Protein AF-A0A178D4A9-F1 (afdb_monomer_lite)

pLDDT: mean 73.68, std 11.96, range [36.56, 93.88]

Sequence (132 aa):
MSLLLDSENRYIPTLLALYQAAHAPGAQDAEALSFWQHLFSKHVFKEEYFICDAEMRPAPGDRRRIDRSVRYLSTGNEIIVLCWHEAKGGSTPSAIMECESQALDACKRAIISHPWQPMIYAFTTTKTSGKA

Organism: NCBI:txid856822

Foldseek 3Di:
DDLQADPVRDGPVVLVVLVCQQPDVPRAVVSVLVNVVCSVVPPVDPDPDKDKDQWDDAAVPDPDIQRIWIFDQDPPQATETAREQEQDDDPDPVSVVVSVVVQVVSQVRCCVRCVSHPDYHYDYDPDRPYDD

Secondary structure (DSSP, 8-state):
--TTB-TTS-B-HHHHHHHHHHTSTT--HHHHHHHHHHHIIIII---SSEEEES-BPPPTT----BS-EEEEB-TT--B-EEEEEEEES-SSHHHHHHHHHHHHHHHHHHHHH-TT-S-EEEEEEEEE----

Structure (mmCIF, N/CA/C/O backbone):
data_AF-A0A178D4A9-F1
#
_entry.id   AF-A0A178D4A9-F1
#
loop_
_atom_site.group_PDB
_atom_site.id
_atom_site.type_symbol
_atom_site.label_atom_id
_atom_site.label_alt_id
_atom_site.label_comp_id
_atom_site.label_asym_id
_atom_site.label_entity_id
_atom_site.label_seq_id
_atom_site.pdbx_PDB_ins_code
_atom_site.Cartn_x
_atom_site.Cartn_y
_atom_site.Cartn_z
_atom_site.occupancy
_atom_site.B_iso_or_equiv
_atom_site.auth_seq_id
_atom_site.auth_comp_id
_atom_site.auth_asym_id
_atom_site.auth_atom_id
_atom_site.pdbx_PDB_model_num
ATOM 1 N N . MET A 1 1 ? 15.760 -2.165 7.600 1.00 54.09 1 MET A N 1
ATOM 2 C CA . MET A 1 1 ? 15.240 -3.544 7.726 1.00 54.09 1 MET A CA 1
ATOM 3 C C . MET A 1 1 ? 14.404 -3.816 6.484 1.00 54.09 1 MET A C 1
ATOM 5 O O . MET A 1 1 ? 13.636 -2.936 6.116 1.00 54.09 1 MET A O 1
ATOM 9 N N . SER A 1 2 ? 14.626 -4.925 5.773 1.00 75.31 2 SER A N 1
ATOM 10 C CA . SER A 1 2 ? 13.850 -5.243 4.563 1.00 75.31 2 SER A CA 1
ATOM 11 C C . SER A 1 2 ? 12.455 -5.722 4.953 1.00 75.31 2 SER A C 1
ATOM 13 O O . SER A 1 2 ? 12.332 -6.529 5.868 1.00 75.31 2 SER A O 1
ATOM 15 N N . LEU A 1 3 ? 11.423 -5.270 4.236 1.00 77.75 3 LEU A N 1
ATOM 16 C CA . LEU A 1 3 ? 10.041 -5.726 4.436 1.00 77.75 3 LEU A CA 1
ATOM 17 C C . LEU A 1 3 ? 9.848 -7.203 4.058 1.00 77.75 3 LEU A C 1
ATOM 19 O O . LEU A 1 3 ? 8.829 -7.783 4.399 1.00 77.75 3 LEU A O 1
ATOM 23 N N . LEU A 1 4 ? 10.822 -7.811 3.370 1.00 85.38 4 LEU A N 1
ATOM 24 C CA . LEU A 1 4 ? 10.788 -9.215 2.953 1.00 85.38 4 LEU A CA 1
ATOM 25 C C . LEU A 1 4 ? 11.261 -10.192 4.038 1.00 85.38 4 LEU A C 1
ATOM 27 O O . LEU A 1 4 ? 11.210 -11.404 3.816 1.00 85.38 4 LEU A O 1
ATOM 31 N N . LEU A 1 5 ? 11.784 -9.680 5.155 1.00 87.38 5 LEU A N 1
ATOM 32 C CA . LEU A 1 5 ? 12.434 -10.478 6.189 1.00 87.38 5 LEU A CA 1
ATOM 33 C C . LEU A 1 5 ? 11.572 -10.560 7.452 1.00 87.38 5 LEU A C 1
ATOM 35 O O . LEU A 1 5 ? 10.910 -9.594 7.825 1.00 87.38 5 LEU A O 1
ATOM 39 N N . ASP A 1 6 ? 11.608 -11.712 8.117 1.00 87.06 6 ASP A N 1
ATOM 40 C CA . ASP A 1 6 ? 11.024 -11.902 9.444 1.00 87.06 6 ASP A CA 1
ATOM 41 C C . ASP A 1 6 ? 11.914 -11.304 10.558 1.00 87.06 6 ASP A C 1
ATOM 43 O O . ASP A 1 6 ? 12.986 -10.738 10.311 1.00 87.06 6 ASP A O 1
ATOM 47 N N . SER A 1 7 ? 11.479 -11.434 11.815 1.00 87.25 7 SER A N 1
ATOM 48 C CA . SER A 1 7 ? 12.240 -10.973 12.987 1.00 87.25 7 SER A CA 1
ATOM 49 C C . SER A 1 7 ? 13.583 -11.688 13.179 1.00 87.25 7 SER A C 1
ATOM 51 O O . SER A 1 7 ? 14.430 -11.193 13.917 1.00 87.25 7 SER A O 1
ATOM 53 N N . GLU A 1 8 ? 13.785 -12.832 12.524 1.00 91.62 8 GLU A N 1
ATOM 54 C CA . GLU A 1 8 ? 15.021 -13.622 12.530 1.00 91.62 8 GLU A CA 1
ATOM 55 C C . GLU A 1 8 ? 1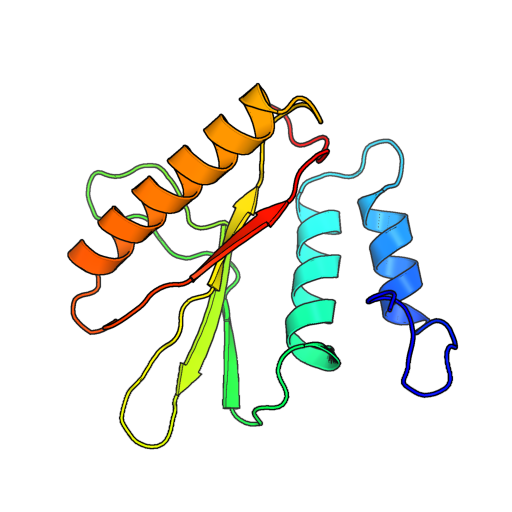5.883 -13.358 11.283 1.00 91.62 8 GLU A C 1
ATOM 57 O O . GLU A 1 8 ? 16.878 -14.045 11.052 1.00 91.62 8 GLU A O 1
ATOM 62 N N . ASN A 1 9 ? 15.537 -12.339 10.487 1.00 89.12 9 ASN A N 1
ATOM 63 C CA . ASN A 1 9 ? 16.257 -11.934 9.283 1.00 89.12 9 ASN A CA 1
ATOM 64 C C . ASN A 1 9 ? 16.247 -12.997 8.162 1.00 89.12 9 ASN A C 1
ATOM 66 O O . ASN A 1 9 ? 17.167 -13.052 7.342 1.00 89.12 9 ASN A O 1
ATOM 70 N N . ARG A 1 10 ? 15.200 -13.831 8.101 1.00 91.38 10 ARG A N 1
ATOM 71 C CA . ARG A 1 10 ? 14.964 -14.814 7.030 1.00 91.38 10 ARG A CA 1
ATOM 72 C C . ARG A 1 10 ? 13.902 -14.318 6.063 1.00 91.38 10 ARG A C 1
ATOM 74 O O . ARG A 1 10 ? 12.958 -13.646 6.467 1.00 91.38 10 ARG A O 1
ATOM 81 N N . TYR A 1 11 ? 14.013 -14.699 4.792 1.00 91.81 11 TYR A N 1
ATOM 82 C CA . TYR A 1 11 ? 12.981 -14.382 3.807 1.00 91.81 11 TYR A CA 1
ATOM 83 C C . TYR A 1 11 ? 11.659 -15.066 4.133 1.00 91.81 11 TYR A C 1
ATOM 85 O O . TYR A 1 11 ? 11.607 -16.280 4.322 1.00 91.81 11 TYR A O 1
ATOM 93 N N . ILE A 1 12 ? 10.586 -14.283 4.105 1.00 92.44 12 ILE A N 1
ATOM 94 C CA . ILE A 1 12 ? 9.219 -14.785 4.184 1.00 92.44 12 ILE A CA 1
ATOM 95 C C . ILE A 1 12 ? 8.869 -15.362 2.801 1.00 92.44 12 ILE A C 1
ATOM 97 O O . ILE A 1 12 ? 8.771 -14.587 1.845 1.00 92.44 12 ILE A O 1
ATOM 101 N N . PRO A 1 13 ? 8.683 -16.691 2.647 1.00 93.19 13 PRO A N 1
ATOM 102 C CA . PRO A 1 13 ? 8.649 -17.328 1.326 1.00 93.19 13 PRO A CA 1
ATOM 103 C C . PRO A 1 13 ? 7.563 -16.774 0.399 1.00 93.19 13 PRO A C 1
ATOM 105 O O . PRO A 1 13 ? 7.841 -16.435 -0.750 1.00 93.19 13 PRO A O 1
ATOM 108 N N . THR A 1 14 ? 6.340 -16.620 0.911 1.00 93.19 14 THR A N 1
ATOM 109 C CA . THR A 1 14 ? 5.208 -16.091 0.138 1.00 93.19 14 THR A CA 1
ATOM 110 C C . THR A 1 14 ? 5.458 -14.656 -0.306 1.00 93.19 14 THR A C 1
ATOM 112 O O . THR A 1 14 ? 5.211 -14.305 -1.457 1.00 93.19 14 THR A O 1
ATOM 115 N N . LEU A 1 15 ? 5.990 -13.825 0.589 1.00 90.56 15 LEU A N 1
ATOM 116 C CA . LEU A 1 15 ? 6.238 -12.420 0.305 1.00 90.56 15 LEU A CA 1
ATOM 117 C C . LEU A 1 15 ? 7.374 -12.241 -0.709 1.00 90.56 15 LEU A C 1
ATOM 119 O O . LEU A 1 15 ? 7.268 -11.402 -1.601 1.00 90.56 15 LEU A O 1
ATOM 123 N N . LEU A 1 16 ? 8.420 -13.067 -0.621 1.00 92.31 16 LEU A N 1
ATOM 124 C CA . LEU A 1 16 ? 9.496 -13.103 -1.609 1.00 92.31 16 LEU A CA 1
ATOM 125 C C . LEU A 1 16 ? 8.980 -13.531 -2.990 1.00 92.31 16 LEU A C 1
ATOM 127 O O . LEU A 1 16 ? 9.316 -12.890 -3.983 1.00 92.31 16 LEU A O 1
ATOM 131 N N . ALA A 1 17 ? 8.144 -14.569 -3.059 1.00 93.88 17 ALA A N 1
ATOM 132 C CA . ALA A 1 17 ? 7.565 -15.037 -4.318 1.00 93.88 17 ALA A CA 1
ATOM 133 C C . ALA A 1 17 ? 6.673 -13.967 -4.974 1.00 93.88 17 ALA A C 1
ATOM 135 O O . ALA A 1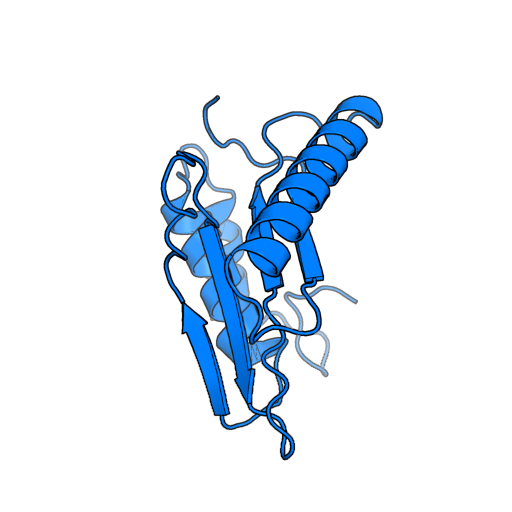 17 ? 6.789 -13.710 -6.172 1.00 93.88 17 ALA A O 1
ATOM 136 N N . LEU A 1 18 ? 5.831 -13.292 -4.185 1.00 90.62 18 LEU A N 1
ATOM 137 C CA . LEU A 1 18 ? 4.998 -12.188 -4.671 1.00 90.62 18 LEU A CA 1
ATOM 138 C C . LEU A 1 18 ? 5.840 -10.988 -5.118 1.00 90.62 18 LEU A C 1
ATOM 140 O O . LEU A 1 18 ? 5.548 -10.387 -6.148 1.00 90.62 18 LEU A O 1
ATOM 144 N N . TYR A 1 19 ? 6.908 -10.667 -4.384 1.00 88.50 19 TYR A N 1
ATOM 145 C CA . TYR A 1 19 ? 7.845 -9.616 -4.772 1.00 88.50 19 TYR A CA 1
ATOM 146 C C . TYR A 1 19 ? 8.500 -9.923 -6.124 1.00 88.50 19 TYR A C 1
ATOM 148 O O . TYR A 1 19 ? 8.536 -9.062 -7.000 1.00 88.50 19 TYR A O 1
ATOM 156 N N . GLN A 1 20 ? 8.975 -11.156 -6.317 1.00 90.44 20 GLN A N 1
ATOM 157 C CA . GLN A 1 20 ? 9.565 -11.602 -7.580 1.00 90.44 20 GLN A CA 1
ATOM 158 C C . GLN A 1 20 ? 8.558 -11.546 -8.733 1.00 90.44 20 GLN A C 1
ATOM 160 O O . GLN A 1 20 ? 8.908 -11.062 -9.806 1.00 90.44 20 GLN A O 1
ATOM 165 N N . ALA A 1 21 ? 7.313 -11.978 -8.509 1.00 87.88 21 ALA A N 1
ATOM 166 C CA . ALA A 1 21 ? 6.249 -11.902 -9.509 1.00 87.88 21 ALA A CA 1
ATOM 167 C C . ALA A 1 21 ? 5.940 -10.450 -9.912 1.00 87.88 21 ALA A C 1
ATOM 169 O O . ALA A 1 21 ? 5.873 -10.150 -11.100 1.00 87.88 21 ALA A O 1
ATOM 170 N N . ALA A 1 22 ? 5.840 -9.537 -8.941 1.00 84.62 22 ALA A N 1
ATOM 171 C CA . ALA A 1 22 ? 5.586 -8.115 -9.186 1.00 84.62 22 ALA A CA 1
ATOM 172 C C . ALA A 1 22 ? 6.713 -7.404 -9.960 1.00 84.62 22 ALA A C 1
ATOM 174 O O . ALA A 1 22 ? 6.467 -6.382 -10.591 1.00 84.62 22 ALA A O 1
ATOM 175 N N . HIS A 1 23 ? 7.940 -7.934 -9.921 1.00 82.44 23 HIS A N 1
ATOM 176 C CA . HIS A 1 23 ? 9.101 -7.383 -10.633 1.00 82.44 23 HIS A CA 1
ATOM 177 C C . HIS A 1 23 ? 9.489 -8.204 -11.873 1.00 82.44 23 HIS A C 1
ATOM 179 O O . HIS A 1 23 ? 10.522 -7.938 -12.493 1.00 82.44 23 HIS A O 1
ATOM 185 N N . ALA A 1 24 ? 8.697 -9.216 -12.238 1.00 84.12 24 ALA A N 1
ATOM 186 C CA . ALA A 1 24 ? 8.971 -10.039 -13.404 1.00 84.12 24 ALA A CA 1
ATOM 187 C C . ALA A 1 24 ? 8.785 -9.228 -14.703 1.00 84.12 24 ALA A C 1
ATOM 189 O O . ALA A 1 24 ? 7.914 -8.355 -14.777 1.00 84.12 24 ALA A O 1
ATOM 190 N N . PRO A 1 25 ? 9.557 -9.512 -15.768 1.00 80.06 25 PRO A N 1
ATOM 191 C CA . PRO A 1 25 ? 9.329 -8.893 -17.069 1.00 80.06 25 PRO A CA 1
ATOM 192 C C . PRO A 1 25 ? 7.890 -9.120 -17.549 1.00 80.06 25 PRO A C 1
ATOM 194 O O . PRO A 1 25 ? 7.439 -10.258 -17.658 1.00 80.06 25 PRO A O 1
ATOM 197 N N . GLY A 1 26 ? 7.176 -8.035 -17.852 1.00 78.44 26 GLY A N 1
ATOM 198 C CA . GLY A 1 26 ? 5.782 -8.092 -18.301 1.00 78.44 26 GLY A CA 1
ATOM 199 C C . GLY A 1 26 ? 4.738 -8.161 -17.184 1.00 78.44 26 GLY A C 1
ATOM 200 O O . GLY A 1 26 ? 3.551 -8.201 -17.512 1.00 78.44 26 GLY A O 1
ATOM 201 N N . ALA A 1 27 ? 5.144 -8.119 -15.908 1.00 75.19 27 ALA A N 1
ATOM 202 C CA . ALA A 1 27 ? 4.221 -7.968 -14.786 1.00 75.19 27 ALA A CA 1
ATOM 203 C C . ALA A 1 27 ? 3.296 -6.759 -14.999 1.00 75.19 27 ALA A C 1
ATOM 205 O O . ALA A 1 27 ? 3.715 -5.714 -15.511 1.00 75.19 27 ALA A O 1
ATOM 206 N N . GLN A 1 28 ? 2.025 -6.936 -14.658 1.00 76.81 28 GLN A N 1
ATOM 207 C CA . GLN A 1 28 ?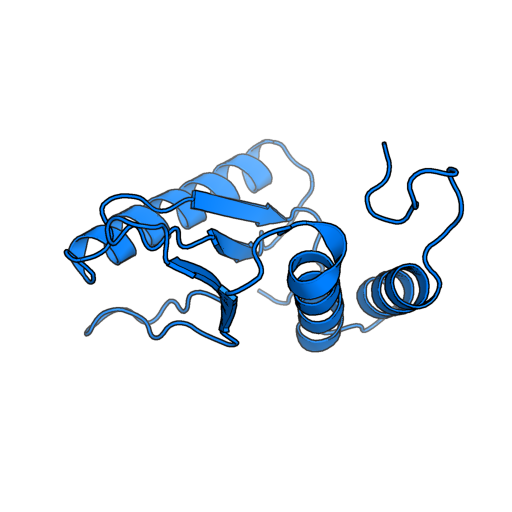 0.998 -5.908 -14.718 1.00 76.81 28 GLN A CA 1
ATOM 208 C C . GLN A 1 28 ? 0.642 -5.474 -13.289 1.00 76.81 28 GLN A C 1
ATOM 210 O O . GLN A 1 28 ? 1.192 -5.953 -12.292 1.00 76.81 28 GLN A O 1
ATOM 215 N N . ASP A 1 29 ? -0.311 -4.555 -13.181 1.00 73.62 29 ASP A N 1
ATOM 216 C CA . ASP A 1 29 ? -0.716 -3.976 -11.901 1.00 73.62 29 ASP A CA 1
ATOM 217 C C . ASP A 1 29 ? -1.220 -5.054 -10.918 1.00 73.62 29 ASP A C 1
ATOM 219 O O . ASP A 1 29 ? -1.018 -4.950 -9.710 1.00 73.62 29 ASP A O 1
ATOM 223 N N . ALA A 1 30 ? -1.822 -6.141 -11.417 1.00 79.06 30 ALA A N 1
ATOM 224 C CA . ALA A 1 30 ? -2.363 -7.229 -10.600 1.00 79.06 30 ALA A CA 1
ATOM 225 C C . ALA A 1 30 ? -1.301 -7.941 -9.739 1.00 79.06 30 ALA A C 1
ATOM 227 O O . ALA A 1 30 ? -1.570 -8.285 -8.580 1.00 79.06 30 ALA A O 1
ATOM 228 N N . GLU A 1 31 ? -0.096 -8.152 -10.270 1.00 82.56 31 GLU A N 1
ATOM 229 C CA . GLU A 1 31 ? 1.005 -8.776 -9.538 1.00 82.56 31 GLU A CA 1
ATOM 230 C C . GLU A 1 31 ? 1.515 -7.856 -8.418 1.00 82.56 31 GLU A C 1
ATOM 232 O O . GLU A 1 31 ? 1.676 -8.299 -7.276 1.00 82.56 31 GLU A O 1
ATOM 237 N N . ALA A 1 32 ? 1.686 -6.562 -8.709 1.00 79.00 32 ALA A N 1
ATOM 238 C CA . ALA A 1 32 ? 2.059 -5.560 -7.710 1.00 79.00 32 ALA A CA 1
ATOM 239 C C . ALA A 1 32 ? 0.994 -5.441 -6.608 1.00 79.00 32 ALA A C 1
ATOM 241 O O . ALA A 1 32 ? 1.310 -5.451 -5.416 1.00 79.00 32 ALA A O 1
ATOM 242 N N . LEU A 1 33 ? -0.281 -5.416 -6.996 1.00 78.81 33 LEU A N 1
ATOM 243 C CA . LEU A 1 33 ? -1.415 -5.381 -6.077 1.00 78.81 33 LEU A CA 1
ATOM 244 C C . LEU A 1 33 ? -1.460 -6.601 -5.152 1.00 78.81 33 LEU A C 1
ATOM 246 O O . LEU A 1 33 ? -1.756 -6.460 -3.965 1.00 78.81 33 LEU A O 1
ATOM 250 N N . SER A 1 34 ? -1.151 -7.790 -5.671 1.00 84.44 34 SER A N 1
ATOM 251 C CA . SER A 1 34 ? -1.115 -9.025 -4.878 1.00 84.44 34 SER A CA 1
ATOM 252 C C . SER A 1 34 ? -0.011 -8.986 -3.819 1.00 84.44 34 SER A C 1
ATOM 254 O O . SER A 1 34 ? -0.243 -9.375 -2.671 1.00 84.44 34 SER A O 1
ATOM 256 N N . PHE A 1 35 ? 1.166 -8.462 -4.177 1.00 85.81 35 PHE A N 1
ATOM 257 C CA . PHE A 1 35 ? 2.263 -8.242 -3.235 1.00 85.81 35 PHE A CA 1
ATOM 258 C C . PHE A 1 35 ? 1.862 -7.288 -2.102 1.00 85.81 35 PHE A C 1
ATOM 260 O O . PHE A 1 35 ? 1.966 -7.657 -0.929 1.00 85.81 35 PHE A O 1
ATOM 267 N N . 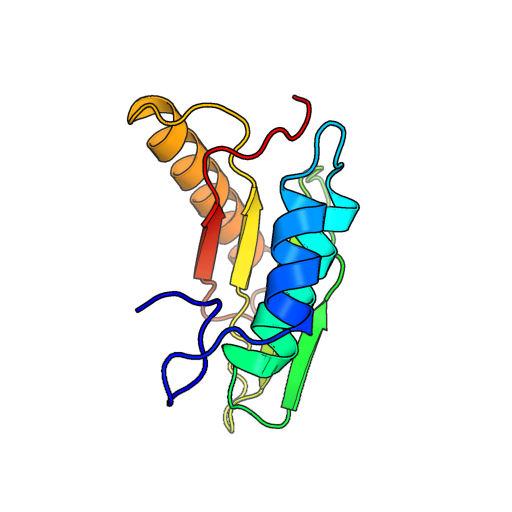TRP A 1 36 ? 1.349 -6.098 -2.434 1.00 81.31 36 TRP A N 1
ATOM 268 C CA . TRP A 1 36 ? 0.963 -5.099 -1.432 1.00 81.31 36 TRP A CA 1
ATOM 269 C C . TRP A 1 36 ? -0.174 -5.583 -0.532 1.00 81.31 36 TRP A C 1
ATOM 271 O O . TRP A 1 36 ? -0.103 -5.420 0.686 1.00 81.31 36 TRP A O 1
ATOM 281 N N . GLN A 1 37 ? -1.180 -6.252 -1.101 1.00 82.44 37 GLN A N 1
ATOM 282 C CA . GLN A 1 37 ? -2.277 -6.844 -0.336 1.00 82.44 37 GLN A CA 1
ATOM 283 C C . GLN A 1 37 ? -1.757 -7.828 0.717 1.00 82.44 37 GLN A C 1
ATOM 285 O O . GLN A 1 37 ? -2.174 -7.784 1.877 1.00 82.44 37 GLN A O 1
ATOM 290 N N . HIS A 1 38 ? -0.851 -8.728 0.330 1.00 86.25 38 HIS A N 1
ATOM 291 C CA . HIS A 1 38 ? -0.304 -9.717 1.252 1.00 86.25 38 HIS A CA 1
ATOM 292 C C . HIS A 1 38 ? 0.563 -9.063 2.330 1.00 86.25 38 HIS A C 1
ATOM 294 O O . HIS A 1 38 ? 0.405 -9.364 3.512 1.00 86.25 38 HIS A O 1
ATOM 300 N N . LEU A 1 39 ? 1.424 -8.122 1.934 1.00 84.19 39 LEU A N 1
ATOM 301 C CA . LEU A 1 39 ? 2.275 -7.378 2.855 1.00 84.19 39 LEU A CA 1
ATOM 302 C C . LEU A 1 39 ? 1.449 -6.658 3.929 1.00 84.19 39 LEU A C 1
ATOM 304 O O . LEU A 1 39 ? 1.701 -6.829 5.124 1.00 84.19 39 LEU A O 1
ATOM 308 N N . PHE A 1 40 ? 0.442 -5.886 3.519 1.00 80.69 40 PHE A N 1
ATOM 309 C CA . PHE A 1 40 ? -0.390 -5.142 4.458 1.00 80.69 40 PHE A CA 1
ATOM 310 C C . PHE A 1 40 ? -1.210 -6.072 5.346 1.00 80.69 40 PHE A C 1
ATOM 312 O O . PHE A 1 40 ? -1.197 -5.909 6.563 1.00 80.69 40 PHE A O 1
ATOM 319 N N . SER A 1 41 ? -1.844 -7.092 4.765 1.00 80.94 41 SER A N 1
ATOM 320 C CA . SER A 1 41 ? -2.750 -7.967 5.514 1.00 80.94 41 SER A CA 1
ATOM 321 C C . SER A 1 41 ? -2.079 -8.966 6.458 1.00 80.94 41 SER A C 1
ATOM 323 O O . SER A 1 41 ? -2.770 -9.580 7.272 1.00 80.94 41 SER A O 1
ATOM 325 N N . LYS A 1 42 ? -0.766 -9.193 6.339 1.00 83.38 42 LYS A N 1
ATOM 326 C CA . LYS A 1 42 ? -0.064 -10.213 7.137 1.00 83.38 42 LYS A CA 1
ATOM 327 C C . LYS A 1 42 ? 1.136 -9.705 7.917 1.00 83.38 42 LYS A C 1
ATOM 329 O O . LYS A 1 42 ? 1.525 -10.367 8.876 1.00 83.38 42 LYS A O 1
ATOM 334 N N . HIS A 1 43 ? 1.736 -8.587 7.512 1.00 80.31 43 HIS A N 1
ATOM 335 C CA . HIS A 1 43 ? 3.054 -8.204 8.022 1.00 80.31 43 HIS A CA 1
ATOM 336 C C . HIS A 1 43 ? 3.141 -6.772 8.550 1.00 80.31 43 HIS A C 1
ATOM 338 O O . HIS A 1 43 ? 3.931 -6.527 9.460 1.00 80.31 43 HIS A O 1
ATOM 344 N N . VAL A 1 44 ? 2.364 -5.830 8.006 1.00 77.75 44 VAL A N 1
ATOM 345 C CA . VAL A 1 44 ? 2.440 -4.415 8.416 1.00 77.75 44 VAL A CA 1
ATOM 346 C C . VAL A 1 44 ? 1.424 -4.082 9.503 1.00 77.75 44 VAL A C 1
ATOM 348 O O . VAL A 1 44 ? 1.803 -3.511 10.524 1.00 77.75 44 VAL A O 1
ATOM 351 N N . PHE A 1 45 ? 0.157 -4.445 9.300 1.00 74.31 45 PHE A N 1
ATOM 352 C CA . PHE A 1 45 ? -0.906 -4.166 10.263 1.00 74.31 45 PHE A CA 1
ATOM 353 C C . PHE A 1 45 ? -0.986 -5.295 11.291 1.00 74.31 45 PHE A C 1
ATOM 355 O O . PHE A 1 45 ? -1.006 -6.475 10.937 1.00 74.31 45 PHE A O 1
ATOM 362 N N . LYS A 1 46 ? -0.958 -4.921 12.572 1.00 70.62 46 LYS A N 1
ATOM 363 C CA . LYS A 1 46 ? -0.978 -5.850 13.719 1.00 70.62 46 LYS A CA 1
ATOM 364 C C . LYS A 1 46 ? -2.371 -5.984 14.321 1.00 70.62 46 LYS A C 1
ATOM 366 O O . LYS A 1 46 ? -2.597 -6.837 15.175 1.00 70.62 46 LYS A O 1
ATOM 371 N N . GLU A 1 47 ? -3.267 -5.100 13.916 1.00 73.81 47 GLU A N 1
ATOM 372 C CA . GLU A 1 47 ? -4.645 -5.030 14.343 1.00 73.81 47 GLU A CA 1
ATOM 373 C C . GLU A 1 47 ? -5.388 -6.297 13.911 1.00 73.81 47 GLU A C 1
ATOM 375 O O . GLU A 1 47 ? -5.179 -6.825 12.824 1.00 73.81 47 GLU A O 1
ATOM 380 N N . GLU A 1 48 ? -6.278 -6.792 14.765 1.00 74.19 48 GLU A N 1
ATOM 381 C CA . GLU A 1 48 ? -7.053 -8.001 14.469 1.00 74.19 48 GLU A CA 1
ATOM 382 C C . GLU A 1 48 ? -8.187 -7.723 13.466 1.00 74.19 48 GLU A C 1
ATOM 384 O O . GLU A 1 48 ? -8.527 -8.572 12.644 1.00 74.19 48 GLU A O 1
ATOM 389 N N . TYR A 1 49 ? -8.742 -6.506 13.498 1.00 76.00 49 TYR A N 1
ATOM 390 C CA . TYR A 1 49 ? -9.915 -6.110 12.719 1.00 76.00 49 TYR A CA 1
ATOM 391 C C . TYR A 1 49 ? -9.588 -4.947 11.779 1.00 76.00 49 TYR A C 1
ATOM 393 O O . TYR A 1 49 ? -9.770 -3.776 12.116 1.00 76.00 49 TYR A O 1
ATOM 401 N N . PHE A 1 50 ? -9.136 -5.274 10.571 1.00 78.56 50 PHE A N 1
ATOM 402 C CA . PHE A 1 50 ? -8.980 -4.315 9.481 1.00 78.56 50 PHE A CA 1
ATOM 403 C C . PHE A 1 50 ? -9.458 -4.909 8.153 1.00 78.56 50 PHE A C 1
ATOM 405 O O . PHE A 1 50 ? -9.588 -6.121 7.981 1.00 78.56 50 PHE A O 1
ATOM 412 N N . ILE A 1 51 ? -9.731 -4.026 7.202 1.00 76.06 51 ILE A N 1
ATOM 413 C CA . ILE A 1 51 ? -10.176 -4.347 5.852 1.00 76.06 51 ILE A CA 1
ATOM 414 C C . ILE A 1 51 ? -9.107 -3.845 4.890 1.00 76.06 51 ILE A C 1
ATOM 416 O O . ILE A 1 51 ? -8.685 -2.697 4.985 1.00 76.06 51 ILE A O 1
ATOM 420 N N . CYS A 1 52 ? -8.688 -4.683 3.949 1.00 77.00 52 CYS A N 1
ATOM 421 C CA . CYS A 1 52 ? -7.903 -4.259 2.793 1.00 77.00 52 CYS A CA 1
ATOM 422 C C . CYS A 1 52 ? -8.819 -4.260 1.565 1.00 77.00 52 CYS A C 1
ATOM 424 O O . CYS A 1 52 ? -9.062 -5.319 0.980 1.00 77.00 52 CYS A O 1
ATOM 426 N N . ASP A 1 53 ? -9.359 -3.098 1.202 1.00 73.69 53 ASP A N 1
ATOM 427 C CA . ASP A 1 53 ? -10.254 -2.960 0.055 1.00 73.69 53 ASP A CA 1
ATOM 428 C C . ASP A 1 53 ? -9.493 -3.021 -1.261 1.00 73.69 53 ASP A C 1
ATOM 430 O O . ASP A 1 53 ? -8.424 -2.428 -1.410 1.00 73.69 53 ASP A O 1
ATOM 434 N N . ALA A 1 54 ? -10.106 -3.681 -2.243 1.00 66.19 54 ALA A N 1
ATOM 435 C CA . ALA A 1 54 ? -9.558 -3.812 -3.583 1.00 66.19 54 ALA A CA 1
ATOM 436 C C . ALA A 1 54 ? -9.682 -2.535 -4.434 1.00 66.19 54 ALA A C 1
ATOM 438 O O . ALA A 1 54 ? -8.921 -2.368 -5.365 1.00 66.19 54 ALA A O 1
ATOM 439 N N . GLU A 1 55 ? -10.632 -1.641 -4.183 1.00 70.06 55 GLU A N 1
ATOM 440 C CA . GLU A 1 55 ? -10.705 -0.345 -4.874 1.00 70.06 55 GLU A CA 1
ATOM 441 C C . GLU A 1 55 ? -11.648 0.554 -4.079 1.00 70.06 55 GLU A C 1
ATOM 443 O O . GLU A 1 55 ? -12.733 0.117 -3.681 1.00 70.06 55 GLU A O 1
ATOM 448 N N . MET A 1 56 ? -11.272 1.814 -3.879 1.00 67.88 56 MET A N 1
ATOM 449 C CA . MET A 1 56 ? -12.205 2.825 -3.395 1.00 67.88 56 MET A CA 1
ATOM 450 C C . MET A 1 56 ? -12.730 3.631 -4.579 1.00 67.88 56 MET A C 1
ATOM 452 O O . MET A 1 56 ? -11.964 4.203 -5.362 1.00 67.88 56 MET A O 1
ATOM 456 N N . ARG A 1 57 ? -14.063 3.667 -4.709 1.00 64.81 57 ARG A N 1
ATOM 457 C CA . ARG A 1 57 ? -14.713 4.426 -5.777 1.00 64.81 57 ARG A CA 1
ATOM 458 C C . ARG A 1 57 ? -14.347 5.910 -5.664 1.00 64.81 57 ARG A C 1
ATOM 460 O O . ARG A 1 57 ? -14.343 6.442 -4.551 1.00 64.81 57 ARG A O 1
ATOM 467 N N . PRO A 1 58 ? -14.104 6.584 -6.800 1.00 64.31 58 PRO A N 1
ATOM 468 C CA . PRO A 1 58 ? -13.950 8.027 -6.809 1.00 64.31 58 PRO A CA 1
ATOM 469 C C . PRO A 1 58 ? -15.206 8.718 -6.272 1.00 64.31 58 PRO A C 1
ATOM 471 O O . PRO A 1 58 ? -16.320 8.188 -6.360 1.00 64.31 58 PRO A O 1
ATOM 474 N N . ALA A 1 59 ? -15.024 9.944 -5.781 1.00 63.34 59 ALA A N 1
ATOM 475 C CA . ALA A 1 59 ? -16.134 10.842 -5.496 1.00 63.34 59 ALA A CA 1
ATOM 476 C C . ALA A 1 59 ? -16.992 11.069 -6.762 1.00 63.34 59 ALA A C 1
ATOM 478 O O . ALA A 1 59 ? -16.463 11.017 -7.878 1.00 63.34 59 ALA A O 1
ATOM 479 N N . PRO A 1 60 ? -18.303 11.353 -6.634 1.00 63.25 60 PRO A N 1
ATOM 480 C CA . PRO A 1 60 ? -19.144 11.683 -7.781 1.00 63.25 60 PRO A CA 1
ATOM 481 C C . PRO A 1 60 ? -18.542 12.828 -8.610 1.00 63.25 60 PRO A C 1
ATOM 483 O O . PRO A 1 60 ? -18.285 13.909 -8.088 1.00 63.25 60 PRO A O 1
ATOM 486 N N . GLY A 1 61 ? -18.309 12.584 -9.901 1.00 67.56 61 GLY A N 1
ATOM 487 C CA . GLY A 1 61 ? -17.676 13.548 -10.811 1.00 67.56 61 GLY A CA 1
ATOM 488 C C . GLY A 1 61 ? -16.151 13.428 -10.924 1.00 67.56 61 GLY A C 1
ATOM 489 O O . GLY A 1 61 ? -15.574 14.030 -11.828 1.00 67.56 61 GLY A O 1
ATOM 490 N N . ASP A 1 62 ? -15.506 12.613 -10.087 1.00 66.25 62 ASP A N 1
ATOM 491 C CA . ASP A 1 62 ? -14.095 12.258 -10.228 1.00 66.25 62 ASP A CA 1
ATOM 492 C C . ASP A 1 62 ? -13.952 10.933 -11.001 1.00 66.25 62 ASP A C 1
ATOM 494 O O . ASP A 1 62 ? -14.785 10.028 -10.923 1.00 66.25 62 ASP A O 1
ATOM 498 N N . ARG A 1 63 ? -12.894 10.830 -11.805 1.00 66.12 63 ARG A N 1
ATOM 499 C CA . ARG A 1 63 ? -12.540 9.617 -12.556 1.00 66.12 63 ARG A CA 1
ATOM 500 C C . ARG A 1 63 ? -11.411 8.840 -11.889 1.00 66.12 63 ARG A C 1
ATOM 502 O O . ARG A 1 63 ? -11.161 7.702 -12.285 1.00 66.12 63 ARG A O 1
ATOM 509 N N . ARG A 1 64 ? -10.707 9.440 -10.924 1.00 66.38 64 ARG A N 1
ATOM 510 C CA . ARG A 1 64 ? -9.494 8.862 -10.353 1.00 66.38 64 ARG A CA 1
ATOM 511 C C . ARG A 1 64 ? -9.806 7.963 -9.167 1.00 66.38 64 ARG A C 1
ATOM 513 O O . ARG A 1 64 ? -10.278 8.415 -8.130 1.00 66.38 64 ARG A O 1
ATOM 520 N N . ARG A 1 65 ? -9.540 6.676 -9.354 1.00 67.69 65 ARG A N 1
ATOM 521 C CA . ARG A 1 65 ? -9.720 5.636 -8.341 1.00 67.69 65 ARG A CA 1
ATOM 522 C C . ARG A 1 65 ? -8.594 5.705 -7.315 1.00 67.69 65 ARG A C 1
ATOM 524 O O . ARG A 1 65 ? -7.501 6.171 -7.628 1.00 67.69 65 ARG A O 1
ATOM 531 N N . ILE A 1 66 ? -8.890 5.240 -6.107 1.00 68.19 66 ILE A N 1
ATOM 532 C CA . ILE A 1 66 ? -7.873 4.890 -5.118 1.00 68.19 66 ILE A CA 1
ATOM 533 C C . ILE A 1 66 ? -7.659 3.386 -5.255 1.00 68.19 66 ILE A C 1
ATOM 535 O O . ILE A 1 66 ? -8.595 2.606 -5.050 1.00 68.19 66 ILE A O 1
ATOM 539 N N . ASP A 1 67 ? -6.443 2.995 -5.626 1.00 65.12 67 ASP A N 1
ATOM 540 C CA . ASP A 1 67 ? -6.150 1.633 -6.076 1.00 65.12 67 ASP A CA 1
ATOM 541 C C . ASP A 1 67 ? -6.256 0.601 -4.942 1.00 65.12 67 ASP A C 1
ATOM 543 O O . ASP A 1 67 ? -6.649 -0.543 -5.174 1.00 65.12 67 ASP A O 1
ATOM 547 N N . ARG A 1 68 ? -5.954 1.004 -3.700 1.00 68.81 68 ARG A N 1
ATOM 548 C CA . ARG A 1 68 ? -6.178 0.222 -2.473 1.00 68.81 68 ARG A CA 1
ATOM 549 C C . ARG A 1 68 ? -6.403 1.138 -1.274 1.00 68.81 68 ARG A C 1
ATOM 551 O O . ARG A 1 68 ? -5.796 2.206 -1.194 1.00 68.81 68 ARG A O 1
ATOM 558 N N . SER A 1 69 ? -7.215 0.668 -0.327 1.00 72.75 69 SER A N 1
ATOM 559 C CA . SER A 1 69 ? -7.341 1.249 1.012 1.00 72.75 69 SER A CA 1
ATOM 560 C C . SER A 1 69 ? -7.222 0.176 2.081 1.00 72.75 69 SER A C 1
ATOM 562 O O . SER A 1 69 ? -7.886 -0.855 2.013 1.00 72.75 69 SER A O 1
ATOM 564 N N . VAL A 1 70 ? -6.407 0.424 3.101 1.00 72.06 70 VAL A N 1
ATOM 565 C CA . VAL A 1 70 ? -6.527 -0.295 4.376 1.00 72.06 70 VAL A CA 1
ATOM 566 C C . VAL A 1 70 ? -7.426 0.531 5.276 1.00 72.06 70 VAL A C 1
ATOM 568 O O . VAL A 1 70 ? -7.211 1.731 5.345 1.00 72.06 70 VAL A O 1
ATOM 571 N N . ARG A 1 71 ? -8.429 -0.081 5.910 1.00 74.19 71 ARG A N 1
ATOM 572 C CA . ARG A 1 71 ? -9.345 0.542 6.871 1.00 74.19 71 ARG A CA 1
ATOM 573 C C . ARG A 1 71 ? -9.310 -0.241 8.172 1.00 74.19 71 ARG A C 1
ATOM 575 O O . ARG A 1 71 ? -9.576 -1.436 8.173 1.00 74.19 71 ARG A O 1
ATOM 582 N N . TYR A 1 72 ? -9.038 0.432 9.273 1.00 68.38 72 TYR A N 1
ATOM 583 C CA . TYR A 1 72 ? -9.098 -0.131 10.622 1.00 68.38 72 TYR A CA 1
ATOM 584 C C . TYR A 1 72 ? -10.163 0.619 11.424 1.00 68.38 72 TYR A C 1
ATOM 586 O O . TYR A 1 72 ? -10.388 1.793 11.161 1.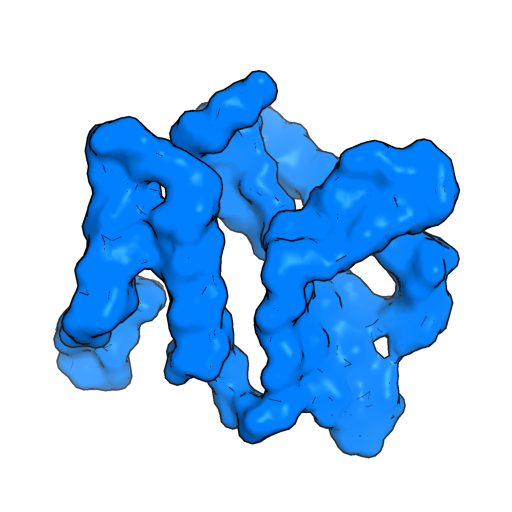00 68.38 72 TYR A O 1
ATOM 594 N N . LEU A 1 73 ? -10.845 -0.047 12.357 1.00 61.56 73 LEU A N 1
ATOM 595 C CA . LEU A 1 73 ? -11.752 0.596 13.310 1.00 61.56 73 LEU A CA 1
ATOM 596 C C . LEU A 1 73 ? -11.087 0.585 14.685 1.00 61.56 73 LEU A C 1
ATOM 598 O O . LEU A 1 73 ? -11.114 -0.427 15.382 1.00 61.56 73 LEU A O 1
ATOM 602 N N . SER A 1 74 ? -10.507 1.718 15.082 1.00 59.22 74 SER A N 1
ATOM 603 C CA . SER A 1 74 ? -10.094 1.909 16.477 1.00 59.22 74 SER A CA 1
ATOM 604 C C . SER A 1 74 ? -11.307 2.012 17.398 1.00 59.22 74 SER A C 1
ATOM 606 O O . SER A 1 74 ? -12.407 2.333 16.939 1.00 59.22 74 SER A O 1
ATOM 608 N N . THR A 1 75 ? -11.103 1.817 18.706 1.00 55.38 75 THR A N 1
ATOM 609 C CA . THR A 1 75 ? -12.094 1.925 19.802 1.00 55.38 75 THR A CA 1
ATOM 610 C C . THR A 1 75 ? -12.700 3.336 19.988 1.00 55.38 75 THR A C 1
ATOM 612 O O . THR A 1 75 ? -13.034 3.735 21.099 1.00 55.38 75 THR A O 1
ATOM 615 N N . GLY A 1 76 ? -12.859 4.104 18.907 1.00 54.00 76 GLY A N 1
ATOM 616 C CA . GLY A 1 76 ? -13.394 5.465 18.871 1.00 54.00 76 GLY A CA 1
ATOM 617 C C . GLY A 1 76 ? -13.790 5.990 17.479 1.00 54.00 76 GLY A C 1
ATOM 618 O O . GLY A 1 76 ? -13.921 7.198 17.337 1.00 54.00 76 GLY A O 1
ATOM 619 N N . ASN A 1 77 ? -14.017 5.129 16.473 1.00 50.75 77 ASN A N 1
ATOM 620 C CA . ASN A 1 77 ? -14.434 5.487 15.094 1.00 50.75 77 ASN A CA 1
ATOM 621 C C . ASN A 1 77 ? -13.360 6.086 14.162 1.00 50.75 77 ASN A C 1
ATOM 623 O O . ASN A 1 77 ? -13.707 6.731 13.174 1.00 50.75 77 ASN A O 1
ATOM 627 N N . GLU A 1 78 ? -12.067 5.868 14.398 1.00 52.12 78 GLU A N 1
ATOM 628 C CA . GLU A 1 78 ? -11.054 6.300 13.426 1.00 52.12 78 GLU A CA 1
ATOM 629 C C . GLU A 1 78 ? -10.840 5.247 12.347 1.00 52.12 78 GLU A C 1
ATOM 631 O O . GLU A 1 78 ? -10.233 4.210 12.603 1.00 52.12 78 GLU A O 1
ATOM 636 N N . ILE A 1 79 ? -11.331 5.550 11.141 1.00 53.53 79 ILE A N 1
ATOM 637 C CA . ILE A 1 79 ? -10.982 4.833 9.920 1.00 53.53 79 ILE A CA 1
ATOM 638 C C . ILE A 1 79 ? -9.780 5.523 9.291 1.00 53.53 79 ILE A C 1
ATOM 640 O O . ILE A 1 79 ? -9.911 6.544 8.619 1.00 53.53 79 ILE A O 1
ATOM 644 N N . ILE A 1 80 ? -8.606 4.945 9.515 1.00 56.41 80 ILE A N 1
ATOM 645 C CA . ILE A 1 80 ? -7.379 5.343 8.835 1.00 56.41 80 ILE A CA 1
ATOM 646 C C . ILE A 1 80 ? -7.404 4.701 7.456 1.00 56.41 80 ILE A C 1
ATOM 648 O O . ILE A 1 80 ? -7.346 3.479 7.377 1.00 56.41 80 ILE A O 1
ATOM 652 N N . VAL A 1 81 ? -7.508 5.505 6.396 1.00 56.50 81 VAL A N 1
ATOM 653 C CA . VAL A 1 81 ? -7.359 5.041 5.011 1.00 56.50 81 VAL A CA 1
ATOM 654 C C . VAL A 1 81 ? -5.913 5.237 4.570 1.00 56.50 81 VAL A C 1
ATOM 656 O O . VAL A 1 81 ? -5.416 6.360 4.565 1.00 56.50 81 VAL A O 1
ATOM 659 N N . LEU A 1 82 ? -5.239 4.151 4.187 1.00 60.25 82 LEU A N 1
ATOM 660 C CA . LEU A 1 82 ? -3.984 4.215 3.435 1.00 60.25 82 LEU A CA 1
ATOM 661 C C . LEU A 1 82 ? -4.310 4.205 1.941 1.00 60.25 82 LEU A C 1
ATOM 663 O O . LEU A 1 82 ? -4.558 3.142 1.384 1.00 60.25 82 LEU A O 1
ATOM 667 N N . CYS A 1 83 ? -4.334 5.373 1.303 1.00 56.56 83 CYS A N 1
ATOM 668 C CA . CYS A 1 83 ? -4.440 5.480 -0.147 1.00 56.56 83 CYS A CA 1
ATOM 669 C C . CYS A 1 83 ? -3.144 4.986 -0.781 1.00 56.56 83 CYS A C 1
ATOM 671 O O . CYS A 1 83 ? -2.100 5.630 -0.642 1.00 56.56 83 CYS A O 1
ATOM 673 N N . TRP A 1 84 ? -3.211 3.869 -1.499 1.00 60.22 84 TRP A N 1
ATOM 674 C CA . TRP A 1 84 ? -2.131 3.505 -2.406 1.00 60.22 84 TRP A CA 1
ATOM 675 C C . TRP A 1 84 ? -2.229 4.376 -3.657 1.00 60.22 84 TRP A C 1
ATOM 677 O O . TRP A 1 84 ? -3.259 4.375 -4.331 1.00 60.22 84 TRP A O 1
ATOM 687 N N . HIS A 1 85 ? -1.178 5.151 -3.924 1.00 54.75 85 HIS A N 1
ATOM 688 C CA . HIS A 1 85 ? -1.050 5.927 -5.151 1.00 54.75 85 HIS A CA 1
ATOM 689 C C . HIS A 1 85 ? 0.192 5.455 -5.895 1.00 54.75 85 HIS A C 1
ATOM 691 O O . HIS A 1 85 ? 1.325 5.663 -5.451 1.00 54.75 85 HIS A O 1
ATOM 697 N N . GLU A 1 86 ? -0.022 4.788 -7.022 1.00 55.25 86 GLU A N 1
ATOM 698 C CA . GLU A 1 86 ? 1.068 4.313 -7.859 1.00 55.25 86 GLU A CA 1
ATOM 699 C C . GLU A 1 86 ? 1.759 5.500 -8.559 1.00 55.25 86 GLU A C 1
ATOM 701 O O . GLU A 1 86 ? 1.131 6.264 -9.302 1.00 55.25 86 GLU A O 1
ATOM 706 N N . ALA A 1 87 ? 3.066 5.688 -8.326 1.00 49.19 87 ALA A N 1
ATOM 707 C CA . ALA A 1 87 ? 3.847 6.651 -9.094 1.00 49.19 87 ALA A CA 1
ATOM 708 C C . ALA A 1 87 ? 4.056 6.107 -10.503 1.00 49.19 87 ALA A C 1
ATOM 710 O O . ALA A 1 87 ? 4.900 5.241 -10.738 1.00 49.19 87 ALA A O 1
ATOM 711 N N . LYS A 1 88 ? 3.343 6.678 -11.467 1.00 56.97 88 LYS A N 1
ATOM 712 C CA . LYS A 1 88 ? 3.706 6.517 -12.869 1.00 56.97 88 LYS A CA 1
ATOM 713 C C . LYS A 1 88 ? 5.020 7.257 -13.124 1.00 56.97 88 LYS A C 1
ATOM 715 O O . LYS A 1 88 ? 5.048 8.482 -13.147 1.00 56.97 88 LYS A O 1
ATOM 720 N N . GLY A 1 89 ? 6.087 6.499 -13.364 1.00 52.75 89 GLY A N 1
ATOM 721 C CA . GLY A 1 89 ? 7.296 6.997 -14.014 1.00 52.75 89 GLY A CA 1
ATOM 722 C C . GLY A 1 89 ? 8.432 7.425 -13.083 1.00 52.75 89 GLY A C 1
ATOM 723 O O . GLY A 1 89 ? 8.242 8.116 -12.095 1.00 52.75 89 GLY A O 1
ATOM 724 N N . GLY A 1 90 ? 9.646 7.030 -13.477 1.00 57.22 90 GLY A N 1
ATOM 725 C CA . GLY A 1 90 ? 10.912 7.639 -13.073 1.00 57.22 90 GLY A CA 1
ATOM 726 C C . GLY A 1 90 ? 11.359 7.440 -11.620 1.00 57.22 90 GLY A C 1
ATOM 727 O O . GLY A 1 90 ? 10.585 7.328 -10.680 1.00 57.22 90 GLY A O 1
ATOM 728 N N . SER A 1 91 ? 12.675 7.436 -11.421 1.00 67.81 91 SER A N 1
ATOM 729 C CA . SER A 1 91 ? 13.299 7.606 -10.102 1.00 67.81 91 SER A CA 1
ATOM 730 C C . SER A 1 91 ? 13.868 9.012 -9.918 1.00 67.81 91 SER A C 1
ATOM 732 O O . SER A 1 91 ? 14.736 9.221 -9.072 1.00 67.81 91 SER A O 1
ATOM 734 N N . THR A 1 92 ? 13.466 9.957 -10.773 1.00 80.44 92 THR A N 1
ATOM 735 C CA . THR A 1 92 ? 13.949 11.334 -10.712 1.00 80.44 92 THR A CA 1
ATOM 736 C C . THR A 1 92 ? 13.239 12.074 -9.580 1.00 80.44 92 THR A C 1
ATOM 738 O O . THR A 1 92 ? 12.054 11.831 -9.351 1.00 80.44 92 THR A O 1
ATOM 741 N N . PRO A 1 93 ? 13.906 13.026 -8.905 1.00 82.19 93 PRO A N 1
ATOM 742 C CA . PRO A 1 93 ? 13.266 13.836 -7.866 1.00 82.19 93 PRO A CA 1
ATOM 743 C C . PRO A 1 93 ? 11.966 14.511 -8.330 1.00 82.19 93 PRO A C 1
ATOM 745 O O . PRO A 1 93 ? 11.004 14.585 -7.574 1.00 82.19 93 PRO A O 1
ATOM 748 N N . SER A 1 94 ? 11.910 14.944 -9.594 1.00 82.00 94 SER A N 1
ATOM 749 C CA . SER A 1 94 ? 10.712 15.540 -10.193 1.00 82.00 94 SER A CA 1
ATOM 750 C C . SER A 1 94 ? 9.529 14.574 -10.268 1.00 82.00 94 SER A C 1
ATOM 752 O O . SER A 1 94 ? 8.413 14.965 -9.947 1.00 82.00 94 SER A O 1
ATOM 754 N N . ALA A 1 95 ? 9.768 13.319 -10.655 1.00 76.19 95 ALA A N 1
ATOM 755 C CA . ALA A 1 95 ? 8.713 12.323 -10.796 1.00 76.19 95 ALA A CA 1
ATOM 756 C C . ALA A 1 95 ? 8.182 11.861 -9.431 1.00 76.19 95 ALA A C 1
ATOM 758 O O . ALA A 1 95 ? 6.982 11.656 -9.261 1.00 76.19 95 ALA A O 1
ATOM 759 N N . ILE A 1 96 ? 9.069 11.778 -8.432 1.00 78.25 96 ILE A N 1
ATOM 760 C CA . ILE A 1 96 ? 8.682 11.531 -7.037 1.00 78.25 96 ILE A CA 1
ATOM 761 C C . ILE A 1 96 ? 7.758 12.652 -6.549 1.00 78.25 96 ILE A C 1
ATOM 763 O O . ILE A 1 96 ? 6.660 12.375 -6.075 1.00 78.25 96 ILE A O 1
ATOM 767 N N . MET A 1 97 ? 8.161 13.912 -6.739 1.00 83.44 97 MET A N 1
ATOM 768 C CA . MET A 1 97 ? 7.375 15.074 -6.319 1.00 83.44 97 MET A CA 1
ATOM 769 C C . MET A 1 97 ? 6.010 15.140 -7.019 1.00 83.44 97 MET A C 1
ATOM 771 O O . MET A 1 97 ? 5.002 15.457 -6.389 1.00 83.44 97 MET A O 1
ATOM 775 N N . GLU A 1 98 ? 5.950 14.813 -8.312 1.00 80.19 98 GLU A N 1
ATOM 776 C CA . GLU A 1 98 ? 4.689 14.746 -9.051 1.00 80.19 98 GLU A CA 1
ATOM 777 C C . GLU A 1 98 ? 3.764 13.653 -8.496 1.00 80.19 98 GLU A C 1
ATOM 779 O O . GLU A 1 98 ? 2.580 13.905 -8.262 1.00 80.19 98 GLU A O 1
ATOM 784 N N . CYS A 1 99 ? 4.297 12.457 -8.235 1.00 77.06 99 CYS A N 1
ATOM 785 C CA . CYS A 1 99 ? 3.539 11.372 -7.619 1.00 77.06 99 CYS A CA 1
ATOM 786 C C . CYS A 1 99 ? 2.971 11.774 -6.255 1.00 77.06 99 CYS A C 1
ATOM 788 O O . CYS A 1 99 ? 1.776 11.599 -6.009 1.00 77.06 99 CYS A O 1
ATOM 790 N N . GLU A 1 100 ? 3.803 12.344 -5.386 1.00 81.25 100 GLU A N 1
ATOM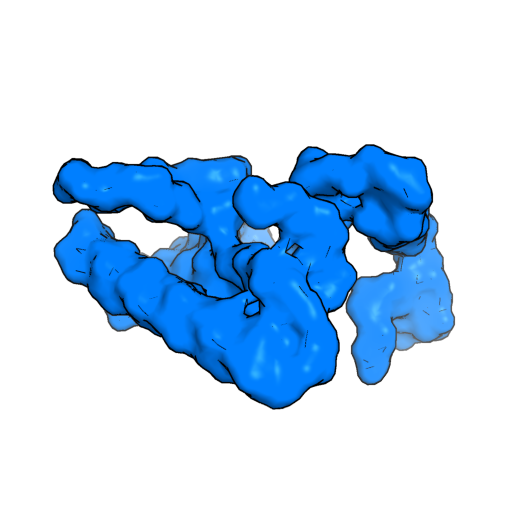 791 C CA . GLU A 1 100 ? 3.390 12.780 -4.053 1.00 81.25 100 GLU A CA 1
ATOM 792 C C . GLU A 1 100 ? 2.341 13.894 -4.125 1.00 81.25 100 GLU A C 1
ATOM 794 O O . GLU A 1 100 ? 1.362 13.862 -3.378 1.00 81.25 100 GLU A O 1
ATOM 799 N N . SER A 1 101 ? 2.472 14.828 -5.073 1.00 82.88 101 SER A N 1
ATOM 800 C CA . SER A 1 101 ? 1.459 15.861 -5.321 1.00 82.88 101 SER A CA 1
ATOM 801 C C . SER A 1 101 ? 0.119 15.255 -5.744 1.00 82.88 101 SER A C 1
ATOM 803 O O . SER A 1 101 ? -0.929 15.646 -5.230 1.00 82.88 101 SER A O 1
ATOM 805 N N . GLN A 1 102 ? 0.131 14.278 -6.655 1.00 77.62 102 GLN A N 1
ATOM 806 C CA . GLN A 1 102 ? -1.087 13.592 -7.088 1.00 77.62 102 GLN A CA 1
ATOM 807 C C . GLN A 1 102 ? -1.736 12.796 -5.942 1.00 77.62 102 GLN A C 1
ATOM 809 O O . GLN A 1 102 ? -2.962 12.830 -5.797 1.00 77.62 102 GLN A O 1
ATOM 814 N N . ALA A 1 103 ? -0.932 12.125 -5.114 1.00 77.88 103 ALA A N 1
ATOM 815 C CA . ALA A 1 103 ? -1.408 11.393 -3.944 1.00 77.88 103 ALA A CA 1
ATOM 816 C C . ALA A 1 103 ? -2.034 12.338 -2.903 1.00 77.88 103 ALA A C 1
ATOM 818 O O . ALA A 1 103 ? -3.111 12.058 -2.372 1.00 77.88 103 ALA A O 1
ATOM 819 N N . LEU A 1 104 ? -1.404 13.492 -2.659 1.00 82.75 104 LEU A N 1
ATOM 820 C CA . LEU A 1 104 ? -1.918 14.529 -1.766 1.00 82.75 104 LEU A CA 1
ATOM 821 C C . LEU A 1 104 ? -3.262 15.087 -2.255 1.00 82.75 104 LEU A C 1
ATOM 823 O O . LEU A 1 104 ? -4.192 15.246 -1.463 1.00 82.75 104 LEU A O 1
ATOM 827 N N . ASP A 1 105 ? -3.397 15.360 -3.552 1.00 82.25 105 ASP A N 1
ATOM 828 C CA . ASP A 1 105 ? -4.653 15.855 -4.119 1.00 82.25 105 ASP A CA 1
ATOM 829 C C . ASP A 1 105 ? -5.769 14.803 -4.074 1.00 82.25 105 ASP A C 1
ATOM 831 O O . ASP A 1 105 ? -6.923 15.134 -3.788 1.00 82.25 105 ASP A O 1
ATOM 835 N N . ALA A 1 106 ? -5.444 13.525 -4.301 1.00 77.00 106 ALA A N 1
ATOM 836 C CA . ALA A 1 106 ? -6.381 12.423 -4.087 1.00 77.00 106 ALA A CA 1
ATOM 837 C C . ALA A 1 106 ? -6.849 12.358 -2.623 1.00 77.00 106 ALA A C 1
ATOM 839 O O . ALA A 1 106 ? -8.049 12.278 -2.368 1.00 77.00 106 ALA A O 1
ATOM 840 N N . CYS A 1 107 ? -5.926 12.494 -1.669 1.00 78.75 107 CYS A N 1
ATOM 841 C CA . CYS A 1 107 ? -6.229 12.514 -0.239 1.00 78.75 107 CYS A CA 1
ATOM 842 C C . CYS A 1 107 ? -7.163 13.664 0.159 1.00 78.75 107 CYS A C 1
ATOM 844 O O . CYS A 1 107 ? -8.161 13.442 0.845 1.00 78.75 107 CYS A O 1
ATOM 846 N N . LYS A 1 108 ? -6.900 14.887 -0.320 1.00 82.31 108 LYS A N 1
ATOM 847 C CA . LYS A 1 108 ? -7.774 16.047 -0.070 1.00 82.31 108 LYS A CA 1
ATOM 848 C C . LYS A 1 108 ? -9.197 15.800 -0.577 1.00 82.31 108 LYS A C 1
ATOM 850 O O . LYS A 1 108 ? -10.161 16.059 0.139 1.00 82.31 108 LYS A O 1
ATOM 855 N N . ARG A 1 109 ? -9.339 15.267 -1.797 1.00 78.19 109 ARG A N 1
ATOM 856 C CA . ARG A 1 109 ? -10.652 14.927 -2.377 1.00 78.19 109 ARG A CA 1
ATOM 857 C C . ARG A 1 109 ? -11.355 13.807 -1.612 1.00 78.19 109 ARG A C 1
ATOM 859 O O . ARG A 1 109 ? -12.571 13.868 -1.425 1.00 78.19 109 ARG A O 1
ATOM 866 N N . ALA A 1 110 ? -10.608 12.807 -1.153 1.00 75.06 110 ALA A N 1
ATOM 867 C CA . ALA A 1 110 ? -11.139 11.703 -0.365 1.00 75.06 110 ALA A CA 1
ATOM 868 C C . ALA A 1 110 ? -11.708 12.188 0.977 1.00 75.06 110 ALA A C 1
ATOM 870 O O . ALA A 1 110 ? -12.852 11.862 1.276 1.00 75.06 110 ALA A O 1
ATOM 871 N N . ILE A 1 111 ? -10.983 13.046 1.709 1.00 78.56 111 ILE A N 1
ATOM 872 C CA . ILE A 1 111 ? -11.466 13.653 2.965 1.00 78.56 111 ILE A CA 1
ATOM 873 C C . ILE A 1 111 ? -12.760 14.443 2.736 1.00 78.56 111 ILE A C 1
ATOM 875 O O . ILE A 1 111 ? -13.722 14.287 3.483 1.00 78.56 111 ILE A O 1
ATOM 879 N N . ILE A 1 112 ? -12.817 15.266 1.682 1.00 80.94 112 ILE A N 1
ATOM 880 C CA . ILE A 1 112 ? -14.013 16.070 1.372 1.00 80.94 112 ILE A CA 1
ATOM 881 C C . ILE A 1 112 ? -15.226 15.175 1.073 1.00 80.94 112 ILE A C 1
ATOM 883 O O . ILE A 1 112 ? -16.343 15.483 1.484 1.00 80.94 112 ILE A O 1
ATOM 887 N N . SER A 1 113 ? -15.018 14.072 0.350 1.00 75.31 113 SER A N 1
ATOM 888 C CA . SER A 1 113 ? -16.093 13.150 -0.048 1.00 75.31 113 SER A CA 1
ATOM 889 C C . SER A 1 113 ? -16.484 12.142 1.037 1.00 75.31 113 SER A C 1
ATOM 891 O O . SER A 1 113 ? -17.573 11.572 0.972 1.00 75.31 113 SER A O 1
ATOM 893 N N . HIS A 1 114 ? -15.640 11.951 2.051 1.00 73.06 114 HIS A N 1
ATOM 894 C CA . HIS A 1 114 ? -15.849 11.013 3.150 1.00 73.06 114 HIS A CA 1
ATOM 895 C C . HIS A 1 114 ? -15.668 11.734 4.494 1.00 73.06 114 HIS A C 1
ATOM 897 O O . HIS A 1 114 ? -14.702 11.467 5.201 1.00 73.06 114 HIS A O 1
ATOM 903 N N . PRO A 1 115 ? -16.607 12.614 4.898 1.00 73.19 115 PRO A N 1
ATOM 904 C CA . PRO A 1 115 ? -16.477 13.429 6.116 1.00 73.19 115 PRO A CA 1
ATOM 905 C C . PRO A 1 115 ? -16.412 12.606 7.412 1.00 73.19 115 PRO A C 1
ATOM 907 O O . PRO A 1 115 ? -16.068 13.127 8.467 1.00 73.19 115 PRO A O 1
ATOM 910 N N . TRP A 1 116 ? -16.744 11.315 7.340 1.00 73.00 116 TRP A N 1
ATOM 911 C CA . TRP A 1 116 ? -16.565 10.346 8.418 1.00 73.00 116 TRP A CA 1
ATOM 912 C C . TRP A 1 116 ? -15.100 9.908 8.612 1.00 73.00 116 TRP A C 1
ATOM 914 O O . TRP A 1 116 ? -14.809 9.203 9.574 1.00 73.00 116 TRP A O 1
ATOM 924 N N . GLN A 1 117 ? -14.183 10.302 7.723 1.00 71.75 117 GLN A N 1
ATOM 925 C CA . GLN A 1 117 ? -12.743 10.063 7.829 1.00 71.75 117 GLN A CA 1
ATOM 926 C C . GLN A 1 117 ? -12.051 11.336 8.335 1.00 71.75 117 GLN A C 1
ATOM 928 O O . GLN A 1 117 ? -11.912 12.295 7.573 1.00 71.75 117 GLN A O 1
ATOM 933 N N . PRO A 1 118 ? -11.586 11.375 9.595 1.00 69.88 118 PRO A N 1
ATOM 934 C CA . PRO A 1 118 ? -10.893 12.550 10.121 1.00 69.88 118 PRO A CA 1
ATOM 935 C C . PRO A 1 118 ? -9.479 12.703 9.542 1.00 69.88 118 PRO A C 1
ATOM 937 O O . PRO A 1 118 ? -8.927 13.803 9.547 1.00 69.88 118 PRO A O 1
ATOM 940 N N . MET A 1 119 ? -8.884 11.611 9.049 1.00 73.69 119 MET A N 1
ATOM 941 C CA . MET A 1 119 ? -7.521 11.587 8.532 1.00 73.69 119 MET A CA 1
ATOM 942 C C . MET A 1 119 ? -7.352 10.525 7.444 1.00 73.69 119 MET A C 1
ATOM 944 O O . MET A 1 119 ? -7.979 9.467 7.480 1.00 73.69 119 MET A O 1
ATOM 948 N N . ILE A 1 120 ? -6.460 10.802 6.494 1.00 75.56 120 ILE A N 1
ATOM 949 C CA . ILE A 1 120 ? -6.052 9.880 5.437 1.00 75.56 120 ILE A CA 1
ATOM 950 C C . ILE A 1 120 ? -4.531 9.919 5.301 1.00 75.56 120 ILE A C 1
ATOM 952 O O . ILE A 1 120 ? -3.925 10.988 5.387 1.00 75.56 120 ILE A O 1
ATOM 956 N N . TYR A 1 121 ? -3.919 8.762 5.080 1.00 76.06 121 TYR A N 1
ATOM 957 C CA . TYR A 1 121 ? -2.498 8.651 4.770 1.00 76.06 121 TYR A CA 1
ATOM 958 C C . TYR A 1 121 ? -2.343 8.205 3.323 1.00 76.06 121 TYR A C 1
ATOM 960 O O . TYR A 1 121 ? -3.139 7.419 2.813 1.00 76.06 121 TYR A O 1
ATOM 968 N N . ALA A 1 122 ? -1.298 8.684 2.660 1.00 76.31 122 ALA A N 1
ATOM 969 C CA . ALA A 1 122 ? -0.909 8.198 1.346 1.00 76.31 122 ALA A CA 1
ATOM 970 C C . ALA A 1 122 ? 0.348 7.342 1.460 1.00 76.31 122 ALA A C 1
ATOM 972 O O . ALA A 1 122 ? 1.269 7.673 2.207 1.00 76.31 122 ALA A O 1
ATOM 973 N N . PHE A 1 123 ? 0.399 6.277 0.669 1.00 76.56 123 PHE A N 1
ATOM 974 C CA . PHE A 1 123 ? 1.613 5.521 0.413 1.00 76.56 123 PHE A CA 1
ATOM 975 C C . PHE A 1 123 ? 1.902 5.553 -1.085 1.00 76.56 123 PHE A C 1
ATOM 977 O O . PHE A 1 123 ? 1.087 5.101 -1.894 1.00 76.56 123 PHE A O 1
ATOM 984 N N . THR A 1 124 ? 3.059 6.101 -1.444 1.00 74.94 124 THR A N 1
ATOM 985 C CA . THR A 1 124 ? 3.515 6.226 -2.826 1.00 74.94 124 THR A CA 1
ATOM 986 C C . THR A 1 124 ? 4.625 5.224 -3.112 1.00 74.94 124 THR A C 1
ATOM 988 O O . THR A 1 124 ? 5.560 5.043 -2.331 1.00 74.94 124 THR A O 1
ATOM 991 N N . THR A 1 125 ? 4.535 4.555 -4.259 1.00 71.25 125 THR A N 1
ATOM 992 C CA . THR A 1 125 ? 5.575 3.637 -4.741 1.00 71.25 125 THR A CA 1
ATOM 993 C C . THR A 1 125 ? 6.185 4.188 -6.009 1.00 71.25 125 THR A C 1
ATOM 995 O O . THR A 1 125 ? 5.460 4.442 -6.961 1.00 71.25 125 THR A O 1
ATOM 998 N N . THR A 1 126 ? 7.506 4.342 -6.038 1.00 68.81 126 THR A N 1
ATOM 999 C CA . THR A 1 126 ? 8.247 4.827 -7.213 1.00 68.81 126 THR A CA 1
ATOM 1000 C C . THR A 1 126 ? 8.814 3.659 -8.013 1.00 68.81 126 THR A C 1
ATOM 1002 O O . THR A 1 126 ? 8.923 2.548 -7.494 1.00 68.81 126 THR A O 1
ATOM 1005 N N . LYS A 1 127 ? 9.217 3.911 -9.267 1.00 64.12 127 LYS A N 1
ATOM 1006 C CA . LYS A 1 127 ? 9.828 2.908 -10.164 1.00 64.12 127 LYS A CA 1
ATOM 1007 C C . LYS A 1 127 ? 8.909 1.747 -10.572 1.00 64.12 127 LYS A C 1
ATOM 1009 O O . LYS A 1 127 ? 9.419 0.698 -10.962 1.00 64.12 127 LYS A O 1
ATOM 1014 N N . THR A 1 128 ? 7.591 1.910 -10.512 1.00 59.66 128 THR A N 1
ATOM 1015 C CA . THR A 1 128 ? 6.684 0.905 -11.074 1.00 59.66 128 THR A CA 1
ATOM 1016 C C . THR A 1 128 ? 6.599 1.073 -12.594 1.00 59.66 128 THR A C 1
ATOM 1018 O O . THR A 1 128 ? 6.746 2.172 -13.135 1.00 59.66 128 THR A O 1
ATOM 1021 N N . SER A 1 129 ? 6.436 -0.042 -13.306 1.00 55.16 129 SER A N 1
ATOM 1022 C CA . SER A 1 129 ? 6.349 -0.088 -14.772 1.00 55.16 129 SER A CA 1
ATOM 1023 C C . SER A 1 129 ? 4.916 0.058 -15.300 1.00 55.16 129 SER A C 1
ATOM 1025 O O . SER A 1 129 ? 4.670 -0.262 -16.465 1.00 55.16 129 SER A O 1
ATOM 1027 N N . GLY A 1 130 ? 3.979 0.531 -14.468 1.00 47.94 130 GLY A N 1
ATOM 1028 C CA . GLY A 1 130 ? 2.584 0.747 -14.849 1.00 47.94 130 GLY A CA 1
ATOM 1029 C C . GLY A 1 130 ? 2.480 1.627 -16.097 1.00 47.94 130 GLY A C 1
ATOM 1030 O O . GLY A 1 130 ? 3.117 2.683 -16.191 1.00 47.94 130 GLY A O 1
ATOM 1031 N N . LYS A 1 131 ? 1.715 1.175 -17.099 1.00 36.56 131 LYS A N 1
ATOM 1032 C CA . LYS A 1 131 ? 1.526 1.930 -18.347 1.00 36.56 131 LYS A CA 1
ATOM 1033 C C . LYS A 1 131 ? 0.832 3.270 -18.057 1.00 36.56 131 LYS A C 1
ATOM 1035 O O . LYS A 1 131 ? -0.111 3.347 -17.264 1.00 36.56 131 LYS A O 1
ATOM 1040 N N . ALA A 1 132 ? 1.330 4.326 -18.707 1.00 36.81 132 ALA A N 1
ATOM 1041 C CA . ALA A 1 132 ? 0.751 5.669 -18.684 1.00 36.81 132 ALA A CA 1
ATOM 1042 C C . ALA A 1 132 ? -0.711 5.660 -19.140 1.00 36.81 132 ALA A C 1
ATOM 1044 O O . ALA A 1 132 ? -0.996 5.051 -20.193 1.00 36.81 132 ALA A O 1
#

Radius of gyration: 15.64 Å; chains: 1; bounding box: 35×33×38 Å